Protein AF-A0A6I9VS21-F1 (afdb_monomer_lite)

Structure (mmCIF, N/CA/C/O backbone):
data_AF-A0A6I9VS21-F1
#
_entry.id   AF-A0A6I9VS21-F1
#
loop_
_atom_site.group_PDB
_atom_site.id
_atom_site.type_symbol
_atom_site.label_atom_id
_atom_site.label_alt_id
_atom_site.label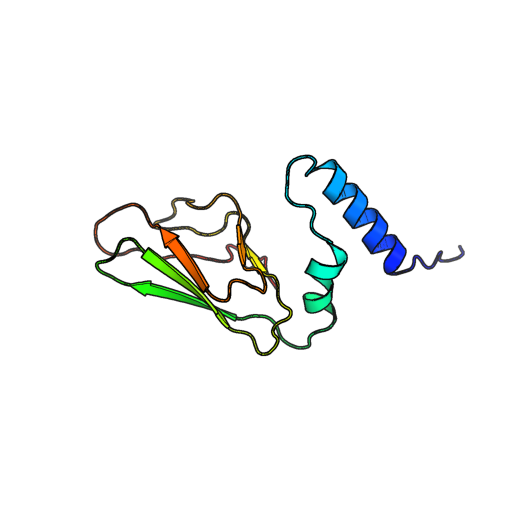_comp_id
_atom_site.label_asym_id
_atom_site.label_entity_id
_atom_site.label_seq_id
_atom_site.pdbx_PDB_ins_code
_atom_site.Cartn_x
_atom_site.Cartn_y
_atom_site.Cartn_z
_atom_site.occupancy
_atom_site.B_iso_or_equiv
_atom_site.auth_seq_id
_atom_site.auth_comp_id
_atom_site.auth_asym_id
_atom_site.auth_atom_id
_atom_site.pdbx_PDB_model_num
ATOM 1 N N . MET A 1 1 ? 7.516 9.836 -38.888 1.00 41.84 1 MET A N 1
ATOM 2 C CA . MET A 1 1 ? 7.859 9.982 -37.455 1.00 41.84 1 MET A CA 1
ATOM 3 C C . MET A 1 1 ? 8.184 8.608 -36.895 1.00 41.84 1 MET A C 1
ATOM 5 O O . MET A 1 1 ? 7.315 7.745 -36.927 1.00 41.84 1 MET A O 1
ATOM 9 N N . LYS A 1 2 ? 9.426 8.373 -36.454 1.00 45.19 2 LYS A N 1
ATOM 10 C CA . LYS A 1 2 ? 9.773 7.176 -35.672 1.00 45.19 2 LYS A CA 1
ATOM 11 C C . LYS A 1 2 ? 9.192 7.364 -34.267 1.00 45.19 2 LYS A C 1
ATOM 13 O O . LYS A 1 2 ? 9.407 8.414 -33.675 1.00 45.19 2 LYS A O 1
ATOM 18 N N . LYS A 1 3 ? 8.432 6.388 -33.767 1.00 52.28 3 LYS A N 1
ATOM 19 C CA . LYS A 1 3 ? 8.097 6.312 -32.341 1.00 52.28 3 LYS A CA 1
ATOM 20 C C . LYS A 1 3 ? 9.375 5.912 -31.613 1.00 52.28 3 LYS A C 1
ATOM 22 O O . LYS A 1 3 ? 9.816 4.774 -31.757 1.00 52.28 3 LYS A O 1
ATOM 27 N N . GLU A 1 4 ? 9.988 6.842 -30.894 1.00 63.25 4 GLU A N 1
ATOM 28 C CA . GLU A 1 4 ? 10.962 6.472 -29.872 1.00 63.25 4 GLU A CA 1
ATOM 29 C C . GLU A 1 4 ? 10.204 5.665 -28.820 1.00 63.25 4 GLU A C 1
ATOM 31 O O . GLU A 1 4 ? 9.162 6.087 -28.318 1.00 63.25 4 GLU A O 1
ATOM 36 N N . THR A 1 5 ? 10.634 4.423 -28.619 1.00 60.97 5 THR A N 1
ATOM 37 C CA . THR A 1 5 ? 10.015 3.540 -27.635 1.00 60.97 5 THR A CA 1
ATOM 38 C C . THR A 1 5 ? 10.838 3.703 -26.373 1.00 60.97 5 THR A C 1
ATOM 40 O O . THR A 1 5 ? 11.852 3.031 -26.216 1.00 60.97 5 THR A O 1
ATOM 43 N N . GLU A 1 6 ? 10.459 4.663 -25.533 1.00 73.56 6 GLU A N 1
ATOM 44 C CA . GLU A 1 6 ? 11.051 4.788 -24.202 1.00 73.56 6 GLU A CA 1
ATOM 45 C C . GLU A 1 6 ? 10.741 3.522 -23.403 1.00 73.56 6 GLU A C 1
ATOM 47 O O . GLU A 1 6 ? 9.624 2.988 -23.440 1.00 73.56 6 GLU A O 1
ATOM 52 N N . SER A 1 7 ? 11.760 2.999 -22.728 1.00 85.56 7 SER A N 1
ATOM 53 C CA . SER A 1 7 ? 11.613 1.810 -21.905 1.00 85.56 7 SER A CA 1
ATOM 54 C C . SER A 1 7 ? 10.933 2.162 -20.581 1.00 85.56 7 SER A C 1
ATOM 56 O O . SER A 1 7 ? 10.947 3.301 -20.113 1.00 85.56 7 SER A O 1
ATOM 58 N N . LEU A 1 8 ? 10.354 1.157 -19.922 1.00 85.12 8 LEU A N 1
ATOM 59 C CA . LEU A 1 8 ? 9.791 1.328 -18.582 1.00 85.12 8 LEU A CA 1
ATOM 60 C C . LEU A 1 8 ? 10.858 1.790 -17.566 1.00 85.12 8 LEU A C 1
ATOM 62 O O . LEU A 1 8 ? 10.534 2.468 -16.593 1.00 85.12 8 LEU A O 1
ATOM 66 N N . ASP A 1 9 ? 12.124 1.438 -17.789 1.00 86.94 9 ASP A N 1
ATOM 67 C CA . ASP A 1 9 ? 13.233 1.853 -16.929 1.00 86.94 9 ASP A CA 1
ATOM 68 C C . ASP A 1 9 ? 13.582 3.336 -17.101 1.00 86.94 9 ASP A C 1
ATOM 70 O O . ASP A 1 9 ? 13.887 4.000 -16.106 1.00 86.94 9 ASP A O 1
ATOM 74 N N . ASP A 1 10 ? 13.443 3.885 -18.311 1.00 90.25 10 ASP A N 1
ATOM 75 C CA . ASP A 1 10 ? 13.605 5.323 -18.557 1.00 90.25 10 ASP A CA 1
ATOM 76 C C . ASP A 1 10 ? 12.543 6.119 -17.784 1.00 90.25 10 ASP A C 1
ATOM 78 O O . ASP A 1 10 ? 12.865 7.076 -17.074 1.00 90.25 10 ASP A O 1
ATOM 82 N N . PHE A 1 11 ? 11.287 5.650 -17.806 1.00 90.44 11 PHE A N 1
ATOM 83 C CA . PHE A 1 11 ? 10.199 6.242 -17.023 1.00 90.44 11 PHE A CA 1
ATOM 84 C C . PHE A 1 11 ? 10.513 6.268 -15.520 1.00 90.44 11 PHE A C 1
ATOM 86 O O . PHE A 1 11 ? 10.402 7.316 -14.877 1.00 90.44 11 PHE A O 1
ATOM 93 N N . TRP A 1 12 ? 10.933 5.137 -14.939 1.00 91.69 12 TRP A N 1
ATOM 94 C CA . TRP A 1 12 ? 11.251 5.081 -13.507 1.00 91.69 12 TRP A CA 1
ATOM 95 C C . TRP A 1 12 ? 12.444 5.952 -13.132 1.00 91.69 12 TRP A C 1
ATOM 97 O O . TRP A 1 12 ? 12.435 6.553 -12.059 1.00 91.69 12 TRP A O 1
ATOM 107 N N . THR A 1 13 ? 13.436 6.053 -14.014 1.00 92.81 13 THR A N 1
ATOM 108 C CA . THR A 1 13 ? 14.616 6.899 -13.811 1.00 92.81 13 THR A CA 1
ATOM 109 C C . THR A 1 13 ? 14.222 8.373 -13.729 1.00 92.81 13 THR A C 1
ATOM 111 O O . THR A 1 13 ? 14.632 9.074 -12.801 1.00 92.81 13 THR A O 1
ATOM 114 N N . ILE A 1 14 ? 13.355 8.832 -14.638 1.00 93.19 14 ILE A N 1
ATOM 115 C CA . ILE A 1 14 ? 12.823 10.202 -14.630 1.00 93.19 14 ILE A CA 1
ATOM 116 C C . ILE A 1 14 ? 12.007 10.459 -13.357 1.00 93.19 14 ILE A C 1
ATOM 118 O O . ILE A 1 14 ? 12.233 11.451 -12.661 1.00 93.19 14 ILE A O 1
ATOM 122 N N . MET A 1 15 ? 11.087 9.553 -13.011 1.00 91.69 15 MET A N 1
ATOM 123 C CA . MET A 1 15 ? 10.240 9.704 -11.823 1.00 91.69 15 MET A CA 1
ATOM 124 C C . MET A 1 15 ? 11.051 9.729 -10.523 1.00 91.69 15 MET A C 1
ATOM 126 O O . MET A 1 15 ? 10.745 10.521 -9.629 1.00 91.69 15 MET A O 1
ATOM 130 N N . GLN A 1 16 ? 12.099 8.906 -10.423 1.00 92.44 16 GLN A N 1
ATOM 131 C CA . GLN A 1 16 ? 13.005 8.909 -9.276 1.00 92.44 16 GLN A CA 1
ATOM 132 C C . GLN A 1 16 ? 13.777 10.229 -9.179 1.00 92.44 16 GLN A C 1
ATOM 134 O O . GLN A 1 16 ? 13.835 10.808 -8.101 1.00 92.44 16 GLN A O 1
ATOM 139 N N . SER A 1 17 ? 14.307 10.747 -10.293 1.00 91.12 17 SER A N 1
ATOM 140 C CA . SER A 1 17 ? 15.037 12.023 -10.307 1.00 91.12 17 SER A CA 1
ATOM 141 C C . SER A 1 17 ? 14.174 13.191 -9.816 1.00 91.12 17 SER A C 1
ATOM 143 O O . SER A 1 17 ? 14.614 13.991 -8.985 1.00 91.12 17 SER A O 1
ATOM 145 N N . ILE A 1 18 ? 12.919 13.260 -10.275 1.00 90.62 18 ILE A N 1
ATOM 146 C CA . ILE A 1 18 ? 11.961 14.276 -9.823 1.00 90.62 18 ILE A CA 1
ATOM 147 C C . ILE A 1 18 ? 11.680 14.115 -8.327 1.00 90.62 18 ILE A C 1
ATOM 149 O O . ILE A 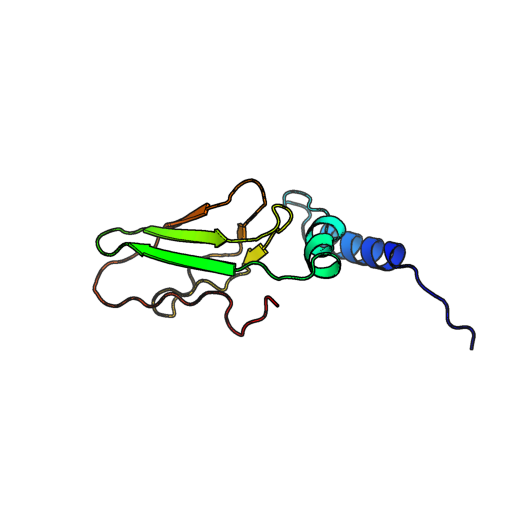1 18 ? 11.706 15.109 -7.599 1.00 90.62 18 ILE A O 1
ATOM 153 N N . TYR A 1 19 ? 11.429 12.890 -7.858 1.00 86.94 19 TYR A N 1
ATOM 154 C CA . TYR A 1 19 ? 11.204 12.619 -6.440 1.00 86.94 19 TYR A CA 1
ATOM 155 C C . TYR A 1 19 ? 12.399 13.067 -5.585 1.00 86.94 19 TYR A C 1
ATOM 157 O O . TYR A 1 19 ? 12.227 13.880 -4.677 1.00 86.94 19 TYR A O 1
ATOM 165 N N . ASP A 1 20 ? 13.609 12.630 -5.938 1.00 86.38 20 ASP A N 1
ATOM 166 C CA . ASP A 1 20 ? 14.842 12.932 -5.206 1.00 86.38 20 ASP A CA 1
ATOM 167 C C . ASP A 1 20 ? 15.094 14.445 -5.101 1.00 86.38 20 ASP A C 1
ATOM 169 O O . ASP A 1 20 ? 15.519 14.932 -4.052 1.00 86.38 20 ASP A O 1
ATOM 173 N N . SER A 1 21 ? 14.772 15.211 -6.152 1.00 86.56 21 SER A N 1
ATOM 174 C CA . SER A 1 21 ? 14.889 16.678 -6.143 1.00 86.56 21 SER A CA 1
ATOM 175 C C . SER A 1 21 ? 13.948 17.373 -5.150 1.00 86.56 21 SER A C 1
ATOM 177 O O . SER A 1 21 ? 14.250 18.469 -4.682 1.00 86.56 21 SER A O 1
ATOM 179 N N . GLN A 1 22 ? 12.813 16.750 -4.816 1.00 82.62 22 GLN A N 1
ATOM 180 C CA . GLN A 1 22 ? 11.786 17.324 -3.941 1.00 82.62 22 GLN A CA 1
ATOM 181 C C . GLN A 1 22 ? 11.909 16.859 -2.487 1.00 82.62 22 GLN A C 1
ATOM 183 O O . GLN A 1 22 ? 11.291 17.454 -1.603 1.00 82.62 22 GLN A O 1
ATOM 188 N N . THR A 1 23 ? 12.666 15.792 -2.225 1.00 72.12 23 THR A N 1
ATOM 189 C CA . THR A 1 23 ? 12.697 15.119 -0.919 1.00 72.12 23 THR A CA 1
ATOM 190 C C . THR A 1 23 ? 14.092 15.046 -0.306 1.00 72.12 23 THR A C 1
ATOM 192 O O . THR A 1 23 ? 14.388 14.077 0.389 1.00 72.12 23 THR A O 1
ATOM 195 N N . MET A 1 24 ? 14.940 16.055 -0.545 1.00 61.88 24 MET A N 1
ATOM 196 C CA . MET A 1 24 ? 16.362 16.074 -0.155 1.00 61.88 24 MET A CA 1
ATOM 197 C C . MET A 1 24 ? 16.652 15.684 1.315 1.00 61.88 24 MET A C 1
ATOM 199 O O . MET A 1 24 ? 17.730 15.155 1.574 1.00 61.88 24 MET A O 1
ATOM 203 N N . ASP A 1 25 ? 15.689 15.840 2.235 1.00 58.69 25 ASP A N 1
ATOM 204 C CA . ASP A 1 25 ? 15.835 15.555 3.676 1.00 58.69 25 ASP A CA 1
ATOM 205 C C . ASP A 1 25 ? 15.018 14.349 4.197 1.00 58.69 25 ASP A C 1
ATOM 207 O O . ASP A 1 25 ? 14.940 14.123 5.407 1.00 58.69 25 ASP A O 1
ATOM 211 N N . LEU A 1 26 ? 14.362 13.578 3.322 1.00 64.31 26 LEU A N 1
ATOM 212 C CA . LEU A 1 26 ? 13.552 12.415 3.715 1.00 64.31 26 LEU A CA 1
ATOM 213 C C . LEU A 1 26 ? 14.276 11.094 3.443 1.00 64.31 26 LEU A C 1
ATOM 215 O O . LEU A 1 26 ? 15.179 11.004 2.613 1.00 64.31 26 LEU A O 1
ATOM 219 N N . GLU A 1 27 ? 13.844 10.042 4.142 1.00 66.81 27 GLU A N 1
ATOM 220 C CA . GLU A 1 27 ? 14.298 8.674 3.896 1.00 66.81 27 GLU A CA 1
ATOM 221 C C . GLU A 1 27 ? 14.133 8.340 2.403 1.00 66.81 27 GLU A C 1
ATOM 223 O O . GLU A 1 27 ? 13.042 8.477 1.836 1.00 66.81 27 GLU A O 1
ATOM 228 N N . LYS A 1 28 ? 15.237 7.965 1.744 1.00 72.81 28 LYS A N 1
ATOM 229 C CA . LYS A 1 28 ? 15.242 7.700 0.303 1.00 72.81 28 LYS A CA 1
ATOM 230 C C . LYS A 1 28 ? 14.398 6.466 0.015 1.00 72.81 28 LYS A C 1
ATOM 232 O O . LYS A 1 28 ? 14.749 5.361 0.424 1.00 72.81 28 LYS A O 1
ATOM 237 N N . ILE A 1 29 ? 13.303 6.658 -0.713 1.00 80.06 29 ILE A N 1
ATOM 238 C CA . ILE A 1 29 ? 12.465 5.565 -1.207 1.00 80.06 29 ILE A CA 1
ATOM 239 C C . ILE A 1 29 ? 12.738 5.334 -2.690 1.00 80.06 29 ILE A C 1
ATOM 241 O O . ILE A 1 29 ? 12.932 6.277 -3.457 1.00 80.06 29 ILE A O 1
ATOM 245 N N . SER A 1 30 ? 12.698 4.068 -3.092 1.00 87.94 30 SER A N 1
ATOM 246 C CA . SER A 1 30 ? 12.654 3.680 -4.499 1.00 87.94 30 SER A CA 1
ATOM 247 C C . SER A 1 30 ? 11.217 3.813 -5.002 1.00 87.94 30 SER A C 1
ATOM 249 O O . SER A 1 30 ? 10.325 3.078 -4.567 1.00 87.94 30 SER A O 1
ATOM 251 N N . VAL A 1 31 ? 10.977 4.761 -5.911 1.00 87.75 31 VAL A N 1
ATOM 252 C CA . VAL A 1 31 ? 9.664 4.980 -6.540 1.00 87.75 31 VAL A CA 1
ATOM 253 C C . VAL A 1 31 ? 9.249 3.741 -7.333 1.00 87.75 31 VAL A C 1
ATOM 255 O O . VAL A 1 31 ? 8.092 3.325 -7.271 1.00 87.75 31 VAL A O 1
ATOM 258 N N . LYS A 1 32 ? 10.202 3.102 -8.020 1.00 89.69 32 LYS A N 1
ATOM 259 C CA . LYS A 1 32 ? 9.967 1.854 -8.751 1.00 89.69 32 LYS A CA 1
ATOM 260 C C . LYS A 1 32 ? 9.497 0.744 -7.814 1.00 89.69 32 LYS A C 1
ATOM 262 O O . LYS A 1 32 ? 8.486 0.107 -8.088 1.00 89.69 32 LYS A O 1
ATOM 267 N N . ASP A 1 33 ? 10.161 0.548 -6.676 1.00 87.50 33 ASP A N 1
ATOM 268 C CA . ASP A 1 33 ? 9.768 -0.505 -5.730 1.00 87.50 33 ASP A CA 1
ATOM 269 C C . ASP A 1 33 ? 8.450 -0.199 -5.020 1.00 87.50 33 ASP A C 1
ATOM 271 O O . ASP A 1 33 ? 7.684 -1.117 -4.729 1.00 87.50 33 ASP A O 1
ATOM 275 N N . LEU A 1 34 ? 8.148 1.083 -4.786 1.00 85.31 34 LEU A N 1
ATOM 276 C CA . LEU A 1 34 ? 6.842 1.509 -4.290 1.00 85.31 34 LEU A CA 1
ATOM 277 C C . LEU A 1 34 ? 5.723 1.135 -5.272 1.00 85.31 34 LEU A C 1
ATOM 279 O O . LEU A 1 34 ? 4.668 0.680 -4.833 1.00 85.31 34 LEU A O 1
ATOM 283 N N . MET A 1 35 ? 5.948 1.324 -6.575 1.00 86.94 35 MET A N 1
ATOM 284 C CA . MET A 1 35 ? 4.930 1.166 -7.618 1.00 86.94 35 MET A CA 1
ATOM 285 C C . MET A 1 35 ? 4.848 -0.246 -8.213 1.00 86.94 35 MET A C 1
ATOM 287 O O . MET A 1 35 ? 3.779 -0.639 -8.675 1.00 86.94 35 MET A O 1
ATOM 291 N N . ASN A 1 36 ? 5.924 -1.037 -8.168 1.00 88.44 36 ASN A N 1
ATOM 292 C CA . ASN A 1 36 ? 5.973 -2.400 -8.712 1.00 88.44 36 ASN A CA 1
ATOM 293 C C . ASN A 1 36 ? 4.800 -3.290 -8.250 1.00 88.44 36 ASN A C 1
ATOM 295 O O . ASN A 1 36 ? 4.164 -3.902 -9.110 1.00 88.44 36 ASN A O 1
ATOM 299 N N . PRO A 1 37 ? 4.440 -3.344 -6.949 1.00 86.38 37 PRO A N 1
ATOM 300 C CA . PRO A 1 37 ? 3.291 -4.122 -6.490 1.00 86.38 37 PRO A CA 1
ATOM 301 C C . PRO A 1 37 ? 1.976 -3.683 -7.143 1.00 86.38 37 PRO A C 1
ATOM 303 O O . PRO A 1 37 ? 1.191 -4.536 -7.536 1.00 86.38 37 PRO A O 1
ATOM 306 N N . TRP A 1 38 ? 1.768 -2.376 -7.336 1.00 85.00 38 TRP A N 1
ATOM 307 C CA . TRP A 1 38 ? 0.560 -1.820 -7.966 1.00 85.00 38 TRP A CA 1
ATOM 308 C C . TRP A 1 38 ? 0.406 -2.213 -9.435 1.00 85.00 38 TRP A C 1
ATOM 310 O O . TRP A 1 38 ? -0.704 -2.204 -9.955 1.00 85.00 38 TRP A O 1
ATOM 320 N N . ILE A 1 39 ? 1.506 -2.568 -10.099 1.00 86.75 39 ILE A N 1
ATOM 321 C CA . ILE A 1 39 ? 1.519 -2.940 -11.517 1.00 86.75 39 ILE A CA 1
ATOM 322 C C . ILE A 1 39 ? 1.479 -4.462 -11.689 1.00 86.75 39 ILE A C 1
ATOM 324 O O . ILE A 1 39 ? 0.843 -4.967 -12.611 1.00 86.75 39 ILE A O 1
ATOM 328 N N . GLN A 1 40 ? 2.191 -5.197 -10.835 1.00 86.88 40 GLN A N 1
ATOM 329 C CA . GLN A 1 40 ? 2.423 -6.633 -11.009 1.00 86.88 40 GLN A CA 1
ATOM 330 C C . GLN A 1 40 ? 1.370 -7.507 -10.323 1.00 86.88 40 GLN A C 1
ATOM 332 O O . GLN A 1 40 ? 1.086 -8.615 -10.783 1.00 86.88 40 GLN A O 1
ATOM 337 N N . GLU A 1 41 ? 0.808 -7.050 -9.207 1.00 84.00 41 GLU A N 1
ATOM 338 C CA . GLU A 1 41 ? -0.146 -7.834 -8.431 1.00 84.00 41 GLU A CA 1
ATOM 339 C C . GLU A 1 41 ? -1.565 -7.682 -9.003 1.00 84.00 41 GLU A C 1
ATOM 341 O O . GLU A 1 41 ? -2.000 -6.603 -9.393 1.00 84.00 41 GLU A O 1
ATOM 346 N N . LYS A 1 42 ? -2.332 -8.777 -9.026 1.00 84.19 42 LYS A N 1
ATOM 347 C CA . LYS A 1 42 ? -3.687 -8.799 -9.620 1.00 84.19 42 LYS A CA 1
ATOM 348 C C . LYS A 1 42 ? -4.783 -8.206 -8.727 1.00 84.19 42 LYS A C 1
ATOM 350 O O . LYS A 1 42 ? -5.921 -8.065 -9.164 1.00 84.19 42 LYS A O 1
ATOM 355 N N . GLN A 1 43 ? -4.481 -7.970 -7.456 1.00 84.38 43 GLN A N 1
ATOM 356 C CA . GLN A 1 43 ? -5.429 -7.519 -6.435 1.00 84.38 43 GLN A CA 1
ATOM 357 C C . GLN A 1 43 ? -4.904 -6.239 -5.800 1.00 84.38 43 GLN A C 1
ATOM 359 O O . GLN A 1 43 ? -3.711 -6.002 -5.850 1.00 84.38 43 GLN A O 1
ATOM 364 N N . TYR A 1 44 ? -5.757 -5.453 -5.154 1.00 82.38 44 TYR A N 1
ATOM 365 C CA . TYR A 1 44 ? -5.344 -4.269 -4.399 1.00 82.38 44 TYR A CA 1
ATOM 366 C C . TYR A 1 44 ? -5.408 -4.532 -2.884 1.00 82.38 44 TYR A C 1
ATOM 368 O O . TYR A 1 44 ? -6.159 -5.404 -2.427 1.00 82.38 44 TYR A O 1
ATOM 376 N N . PRO A 1 45 ? -4.626 -3.802 -2.072 1.00 82.12 45 PRO A N 1
ATOM 377 C CA . PRO A 1 45 ? -4.673 -3.932 -0.624 1.00 82.12 45 PRO A CA 1
ATOM 378 C C . PRO A 1 45 ? -5.992 -3.401 -0.047 1.00 82.12 45 PRO A C 1
ATOM 380 O O . PRO A 1 45 ? -6.517 -2.382 -0.490 1.00 82.12 45 PRO A O 1
ATOM 383 N N . ILE A 1 46 ? -6.494 -4.049 1.006 1.00 82.88 46 ILE A N 1
ATOM 384 C CA . ILE A 1 46 ? -7.660 -3.589 1.765 1.00 82.88 46 ILE A CA 1
ATOM 385 C C . ILE A 1 46 ? -7.176 -2.977 3.079 1.00 82.88 46 ILE A C 1
ATOM 387 O O . ILE A 1 46 ? -6.462 -3.602 3.863 1.00 82.88 46 ILE A O 1
ATOM 391 N N . LEU A 1 47 ? -7.589 -1.743 3.349 1.00 79.44 47 LEU A N 1
ATOM 392 C CA . LEU A 1 47 ? -7.344 -1.094 4.633 1.00 79.44 47 LEU A CA 1
ATOM 393 C C . LEU A 1 47 ? -8.545 -1.299 5.551 1.00 79.44 47 LEU A C 1
ATOM 395 O O . LEU A 1 47 ? -9.619 -0.746 5.324 1.00 79.44 47 LEU A O 1
ATOM 399 N N . ASN A 1 48 ? -8.341 -2.063 6.621 1.00 81.75 48 ASN A N 1
ATOM 400 C CA . ASN A 1 48 ? -9.319 -2.206 7.686 1.00 81.75 48 ASN A CA 1
ATOM 401 C C . ASN A 1 48 ? -9.048 -1.156 8.761 1.00 81.75 48 ASN A C 1
ATOM 403 O O . ASN A 1 48 ? -7.972 -1.120 9.359 1.00 81.75 48 ASN A O 1
ATOM 407 N N . VAL A 1 49 ? -10.050 -0.331 9.043 1.00 76.50 49 VAL A N 1
ATOM 408 C CA . VAL A 1 49 ? -9.987 0.678 10.100 1.00 76.50 49 VAL A CA 1
ATOM 409 C C . VAL A 1 49 ? -10.854 0.209 11.252 1.00 76.50 49 VAL A C 1
ATOM 411 O O . VAL A 1 49 ? -12.044 -0.041 11.083 1.00 76.50 49 VAL A O 1
ATOM 414 N N . THR A 1 50 ? -10.252 0.074 12.427 1.00 78.06 50 THR A N 1
ATOM 415 C CA . THR A 1 50 ? -10.962 -0.255 13.659 1.00 78.06 50 THR A CA 1
ATOM 416 C C . THR A 1 50 ? -10.773 0.886 14.641 1.00 78.06 50 THR A C 1
ATOM 418 O O . THR A 1 50 ? -9.660 1.164 15.094 1.00 78.06 50 THR A O 1
ATOM 421 N N . GLN A 1 51 ? -11.875 1.548 14.974 1.00 73.06 51 GLN A N 1
ATOM 422 C CA . GLN A 1 51 ? -11.916 2.529 16.045 1.00 73.06 51 GLN A CA 1
ATOM 423 C C . GLN A 1 51 ? -12.370 1.839 17.329 1.00 73.06 51 GLN A C 1
ATOM 425 O O . GLN A 1 51 ? -13.422 1.202 17.357 1.00 73.06 51 GLN A O 1
ATOM 430 N N . THR A 1 52 ? -11.583 1.974 18.394 1.00 73.12 52 THR A N 1
ATOM 431 C CA . THR A 1 52 ? -11.945 1.434 19.707 1.00 73.12 52 THR A CA 1
ATOM 432 C C . THR A 1 52 ? -12.541 2.548 20.559 1.00 73.12 52 THR A C 1
ATOM 434 O O . THR A 1 52 ? -11.816 3.412 21.063 1.00 73.12 52 THR A O 1
ATOM 437 N N . TYR A 1 53 ? -13.866 2.532 20.723 1.00 68.12 53 TYR A N 1
ATOM 438 C CA . TYR A 1 53 ? -14.582 3.490 21.568 1.00 68.12 53 TYR A CA 1
ATOM 439 C C . TYR A 1 53 ? -14.111 3.408 23.029 1.00 68.12 53 TYR A C 1
ATOM 441 O O . TYR A 1 53 ? -13.774 2.338 23.527 1.00 68.12 53 TYR A O 1
ATOM 449 N N . GLY A 1 54 ? -14.037 4.559 23.703 1.00 69.81 54 GLY A N 1
ATOM 450 C CA . GLY A 1 54 ? -13.477 4.675 25.057 1.00 69.81 54 GLY A CA 1
ATOM 451 C C . GLY A 1 54 ? -11.951 4.832 25.106 1.00 69.81 54 GLY A C 1
ATOM 452 O O . GLY A 1 54 ? -11.409 5.174 26.152 1.00 69.81 54 GLY A O 1
ATOM 453 N N . THR A 1 55 ? -11.249 4.671 23.978 1.00 70.00 55 THR A N 1
ATOM 454 C CA . THR A 1 55 ? -9.810 4.955 23.867 1.00 70.00 55 THR A CA 1
ATOM 455 C C . THR A 1 55 ? -9.549 6.118 22.908 1.00 70.00 55 THR A C 1
ATOM 457 O O . THR A 1 55 ? -10.347 6.398 22.018 1.00 70.00 55 THR A O 1
ATOM 460 N N . LYS A 1 56 ? -8.403 6.794 23.056 1.00 70.69 56 LYS A N 1
ATOM 461 C CA . LYS A 1 56 ? -7.951 7.853 22.128 1.00 70.69 56 LYS A CA 1
ATOM 462 C C . LYS A 1 56 ? -7.235 7.292 20.889 1.00 70.69 56 LYS A C 1
ATOM 464 O O . LYS A 1 56 ? -6.478 8.013 20.245 1.00 70.69 56 LYS A O 1
ATOM 469 N N . TRP A 1 57 ? -7.400 6.005 20.586 1.00 71.50 57 TRP A N 1
ATOM 470 C CA . TRP A 1 57 ? -6.605 5.312 19.576 1.00 71.50 57 TRP A CA 1
ATOM 471 C C . TRP A 1 57 ? -7.484 4.728 18.477 1.00 71.50 57 TRP A C 1
ATOM 473 O O . TRP A 1 57 ? -8.468 4.039 18.740 1.00 71.50 57 TRP A O 1
ATOM 483 N N . THR A 1 58 ? -7.073 4.963 17.235 1.00 73.00 58 THR A N 1
ATOM 484 C CA . THR A 1 58 ? -7.602 4.259 16.068 1.00 73.00 58 THR A CA 1
ATOM 485 C C . THR A 1 58 ? -6.541 3.313 15.545 1.00 73.00 58 THR A C 1
ATOM 487 O O . THR A 1 58 ? -5.393 3.705 15.319 1.00 73.00 58 THR A O 1
ATOM 490 N N . LYS A 1 59 ? -6.937 2.061 15.330 1.00 75.56 59 LYS A N 1
ATOM 491 C CA . LYS A 1 59 ? -6.086 1.039 14.740 1.00 75.56 59 LYS A CA 1
ATOM 492 C C . LYS A 1 59 ? -6.372 0.942 13.249 1.00 75.56 59 LYS A C 1
ATOM 494 O O . LYS A 1 59 ? -7.483 0.617 12.839 1.00 75.56 59 LYS A O 1
ATOM 499 N N . ILE A 1 60 ? -5.351 1.193 12.441 1.00 73.75 60 ILE A N 1
ATOM 500 C CA . ILE A 1 60 ? -5.389 0.983 10.995 1.00 73.75 60 ILE A CA 1
ATOM 501 C C . ILE A 1 60 ? -4.599 -0.290 10.714 1.00 73.75 60 ILE A C 1
ATOM 503 O O . ILE A 1 60 ? -3.431 -0.402 11.087 1.00 73.75 60 ILE A O 1
ATOM 507 N N . VAL A 1 61 ? -5.248 -1.268 10.094 1.00 74.00 61 VAL A N 1
ATOM 508 C CA . VAL A 1 61 ? -4.656 -2.560 9.748 1.00 74.00 61 VAL A CA 1
ATOM 509 C C . VAL A 1 61 ? -4.690 -2.727 8.244 1.00 74.00 61 VAL A C 1
ATOM 511 O O . VAL A 1 61 ? -5.748 -2.661 7.620 1.00 74.00 61 VAL A O 1
ATOM 514 N N . LEU A 1 62 ? -3.527 -2.994 7.669 1.00 72.88 62 LEU A N 1
ATOM 515 C CA . LEU A 1 62 ? -3.410 -3.354 6.270 1.00 72.88 62 LEU A CA 1
ATOM 516 C C . LEU A 1 62 ? -3.683 -4.856 6.124 1.00 72.88 62 LEU A C 1
ATOM 518 O O . LEU A 1 62 ? -2.956 -5.686 6.673 1.00 72.88 62 LEU A O 1
ATOM 522 N N . LYS A 1 63 ? -4.750 -5.206 5.402 1.00 74.69 63 LYS A N 1
ATOM 523 C CA . LYS A 1 63 ? -5.083 -6.581 5.026 1.00 74.69 63 LYS A CA 1
ATOM 524 C C . LYS A 1 63 ? -4.838 -6.772 3.538 1.00 74.69 63 LYS A C 1
ATOM 526 O O . LYS A 1 63 ? -5.453 -6.123 2.699 1.00 74.69 63 LYS A O 1
ATOM 531 N N . THR A 1 64 ? -3.948 -7.691 3.206 1.00 70.12 64 THR A N 1
ATOM 532 C CA . THR A 1 64 ? -3.570 -7.976 1.821 1.00 70.12 64 THR A CA 1
ATOM 533 C C . THR A 1 64 ? -3.392 -9.478 1.646 1.00 70.12 64 THR A C 1
ATOM 535 O O . THR A 1 64 ? -3.068 -10.185 2.604 1.00 70.12 64 THR A O 1
ATOM 538 N N . ALA A 1 65 ? -3.560 -9.961 0.417 1.00 65.56 65 ALA A N 1
ATOM 539 C CA . ALA A 1 65 ? -3.151 -11.316 0.053 1.00 65.56 65 ALA A CA 1
ATOM 540 C C . ALA A 1 65 ? -1.620 -11.429 -0.123 1.00 65.56 65 ALA A C 1
ATOM 542 O O . ALA A 1 65 ? -1.038 -12.467 0.182 1.00 65.56 65 ALA A O 1
ATOM 543 N N . SER A 1 66 ? -0.958 -10.347 -0.559 1.00 68.00 66 SER A N 1
ATOM 544 C CA . SER A 1 66 ? 0.490 -10.290 -0.822 1.00 68.00 66 SER A CA 1
ATOM 545 C C . SER A 1 66 ? 1.225 -9.392 0.175 1.00 68.00 66 SER A C 1
ATOM 547 O O . SER A 1 66 ? 0.770 -8.300 0.502 1.00 68.00 66 SER A O 1
ATOM 549 N N . LYS A 1 67 ? 2.408 -9.798 0.643 1.00 67.81 67 LYS A N 1
ATOM 550 C CA . LYS A 1 67 ? 3.226 -9.004 1.583 1.00 67.81 67 LYS A CA 1
ATOM 551 C C . LYS A 1 67 ? 3.982 -7.852 0.905 1.00 67.81 67 LYS A C 1
ATOM 553 O O . LYS A 1 67 ? 4.860 -7.278 1.538 1.00 67.81 67 LYS A O 1
ATOM 558 N N . ASN A 1 68 ? 3.727 -7.555 -0.365 1.00 73.06 68 ASN A N 1
ATOM 559 C CA . ASN A 1 68 ? 4.568 -6.638 -1.139 1.00 73.06 68 ASN A CA 1
ATOM 560 C C . ASN A 1 68 ? 4.055 -5.193 -1.163 1.00 73.06 68 ASN A C 1
ATOM 562 O O . ASN A 1 68 ? 4.761 -4.314 -1.633 1.00 73.06 68 ASN A O 1
ATOM 566 N N . TRP A 1 69 ? 2.869 -4.923 -0.617 1.00 75.19 69 TRP A N 1
ATOM 567 C CA . TRP A 1 69 ? 2.266 -3.593 -0.661 1.00 75.19 69 TRP A CA 1
ATOM 568 C C . TRP A 1 69 ? 2.913 -2.605 0.305 1.00 75.19 69 TRP A C 1
ATOM 570 O O . TRP A 1 69 ? 2.972 -2.848 1.512 1.00 75.19 69 TRP A O 1
ATOM 580 N N . THR A 1 70 ? 3.274 -1.443 -0.231 1.00 78.00 70 THR A N 1
ATOM 581 C CA . THR A 1 70 ? 3.406 -0.204 0.535 1.00 78.00 70 THR A CA 1
ATOM 582 C C . THR A 1 70 ? 2.277 0.719 0.099 1.00 78.00 70 THR A C 1
ATOM 584 O O . THR A 1 70 ? 2.145 1.022 -1.087 1.00 78.00 70 THR A O 1
ATOM 587 N N . VAL A 1 71 ? 1.436 1.135 1.050 1.00 76.94 71 VAL A N 1
ATOM 588 C CA . VAL A 1 71 ? 0.255 1.956 0.757 1.00 76.94 71 VAL A CA 1
ATOM 589 C C . VAL A 1 71 ? 0.512 3.399 1.181 1.00 76.94 71 VAL A C 1
ATOM 591 O O . VAL A 1 71 ? 0.596 3.667 2.387 1.00 76.94 71 VAL A O 1
ATOM 594 N N . PRO A 1 72 ? 0.640 4.339 0.226 1.00 71.94 72 PRO A N 1
ATOM 595 C CA . PRO A 1 72 ? 0.767 5.747 0.558 1.00 71.94 72 PRO A CA 1
ATOM 596 C C . PRO A 1 72 ? -0.577 6.274 1.075 1.00 71.94 72 PRO A C 1
ATOM 598 O O . PRO A 1 72 ? -1.608 6.143 0.418 1.00 71.94 72 PRO A O 1
ATOM 601 N N . LEU A 1 73 ? -0.570 6.898 2.255 1.00 68.56 73 LEU A N 1
ATOM 602 C CA . LEU A 1 73 ? -1.738 7.549 2.856 1.00 68.56 73 LEU A CA 1
ATOM 603 C C . LEU A 1 73 ? -1.465 9.052 3.013 1.00 68.56 73 LEU A C 1
ATOM 605 O O . LEU A 1 73 ? -1.207 9.552 4.116 1.00 68.56 73 LEU A O 1
ATOM 609 N N . PRO A 1 74 ? -1.493 9.820 1.910 1.00 56.12 74 PRO A N 1
ATOM 610 C CA . PRO A 1 74 ? -1.214 11.245 1.972 1.00 56.12 74 PRO A CA 1
ATOM 611 C C . PRO A 1 74 ? -2.400 11.983 2.601 1.00 56.12 74 PRO A C 1
ATOM 613 O O . PRO A 1 74 ? -3.472 11.984 2.026 1.00 56.12 74 PRO A O 1
ATOM 616 N N . ASN A 1 75 ? -2.225 12.661 3.744 1.00 54.31 75 ASN A N 1
ATOM 617 C CA . ASN A 1 75 ? -3.090 13.763 4.227 1.00 54.31 75 ASN A CA 1
ATOM 618 C C . ASN A 1 75 ? -4.616 13.541 4.263 1.00 54.31 75 ASN A C 1
ATOM 620 O O . ASN A 1 75 ? -5.380 14.509 4.251 1.00 54.31 75 ASN A O 1
ATOM 624 N N . GLN A 1 76 ? -5.074 12.294 4.308 1.00 58.38 76 GLN A N 1
ATOM 625 C CA . GLN A 1 76 ? -6.475 11.956 4.056 1.00 58.38 76 GLN A CA 1
ATOM 626 C C . GLN A 1 76 ? -7.157 11.247 5.221 1.00 58.38 76 GLN A C 1
ATOM 628 O O . GLN A 1 76 ? -8.243 10.711 5.039 1.00 58.38 76 GLN A O 1
ATOM 633 N N . VAL A 1 77 ? -6.555 11.264 6.413 1.00 60.78 77 VAL A N 1
ATOM 634 C CA . VAL A 1 77 ? -7.253 10.843 7.630 1.00 60.78 77 VAL A CA 1
ATOM 635 C C . VAL A 1 77 ? -7.965 12.056 8.217 1.00 60.78 77 VAL A C 1
ATOM 637 O O . VAL A 1 77 ? -7.335 12.967 8.768 1.00 60.78 77 VAL A O 1
ATOM 640 N N . TYR A 1 78 ? -9.285 12.064 8.060 1.00 61.06 78 TYR A N 1
ATOM 641 C CA . TYR A 1 78 ? -10.178 13.049 8.655 1.00 61.06 78 TYR A CA 1
ATOM 642 C C . TYR A 1 78 ? -10.875 12.427 9.849 1.00 61.06 78 TYR A C 1
ATOM 644 O O . TYR A 1 78 ? -11.470 11.359 9.730 1.00 61.06 78 TYR A O 1
ATOM 652 N N . ILE A 1 79 ? -10.823 13.122 10.978 1.00 61.00 79 ILE A N 1
ATOM 653 C CA . ILE A 1 79 ? -11.553 12.764 12.190 1.00 61.00 79 ILE A CA 1
ATOM 654 C C . ILE A 1 79 ? -12.418 13.977 12.510 1.00 61.00 79 ILE A C 1
ATOM 656 O O . ILE A 1 79 ? -11.893 15.082 12.659 1.00 61.00 79 ILE A O 1
ATOM 660 N N . ASN A 1 80 ? -13.740 13.805 12.526 1.00 62.62 80 ASN A N 1
ATOM 661 C CA . ASN A 1 80 ? -14.694 14.915 12.679 1.00 62.62 80 ASN A CA 1
ATOM 662 C C . ASN A 1 80 ? -14.450 16.063 11.686 1.00 62.62 80 ASN A C 1
ATOM 664 O O . ASN A 1 80 ? -14.470 17.233 12.062 1.00 62.62 80 ASN A O 1
ATOM 668 N N . LEU A 1 81 ? -14.139 15.726 10.427 1.00 63.41 81 LEU A N 1
ATOM 669 C CA . LEU A 1 81 ? -13.807 16.678 9.350 1.00 63.41 81 LEU A CA 1
ATOM 670 C C . LEU A 1 81 ? -12.562 17.546 9.605 1.00 63.41 81 LEU A C 1
ATOM 672 O O . LEU A 1 81 ? -12.202 18.363 8.757 1.00 63.41 81 LEU A O 1
ATOM 676 N N . LYS A 1 82 ? -11.843 17.332 10.710 1.00 61.41 82 LYS A N 1
ATOM 677 C CA . LYS A 1 82 ? -10.542 17.946 10.970 1.00 61.41 82 LYS A CA 1
ATOM 678 C C .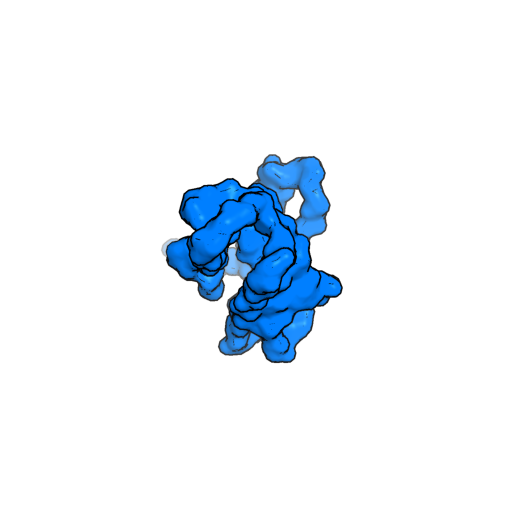 LYS A 1 82 ? -9.448 17.035 10.414 1.00 61.41 82 LYS A C 1
ATOM 680 O O . LYS A 1 82 ? -9.437 15.829 10.663 1.00 61.41 82 LYS A O 1
ATOM 685 N N . ARG A 1 83 ? -8.535 17.607 9.624 1.00 60.19 83 ARG A N 1
ATOM 686 C CA . ARG A 1 83 ? -7.372 16.898 9.066 1.00 60.19 83 ARG A CA 1
ATOM 687 C C . ARG A 1 83 ? -6.340 16.703 10.173 1.00 60.19 83 ARG A C 1
ATOM 689 O O . ARG A 1 83 ? -5.903 17.696 10.743 1.00 60.19 83 ARG A O 1
ATOM 696 N N . ILE A 1 84 ? -5.954 15.459 10.469 1.00 59.31 84 ILE A N 1
ATOM 697 C CA . ILE A 1 84 ? -5.110 15.181 11.653 1.00 59.31 84 ILE A CA 1
ATOM 698 C C . ILE A 1 84 ? -3.708 14.660 11.303 1.00 59.31 84 ILE A C 1
ATOM 700 O O . ILE A 1 84 ? -2.768 14.945 12.037 1.00 59.31 84 ILE A O 1
ATOM 704 N N . LEU A 1 85 ? -3.512 13.957 10.183 1.00 61.59 85 LEU A N 1
ATOM 705 C CA . LEU A 1 85 ? -2.202 13.378 9.847 1.00 61.59 85 LEU A CA 1
ATOM 706 C C . LEU A 1 85 ? -1.564 14.052 8.633 1.00 61.59 85 LEU A C 1
ATOM 708 O O . LEU A 1 85 ? -2.098 13.990 7.526 1.00 61.59 85 LEU A O 1
ATOM 712 N N . HIS A 1 86 ? -0.403 14.673 8.855 1.00 54.25 86 HIS A N 1
ATOM 713 C CA . HIS A 1 86 ? 0.492 15.143 7.802 1.00 54.25 86 HIS A CA 1
ATOM 714 C C . HIS A 1 86 ? 1.259 13.932 7.238 1.00 54.25 86 HIS A C 1
ATOM 716 O O . HIS A 1 86 ? 2.297 13.591 7.771 1.00 54.25 86 HIS A O 1
ATOM 722 N N . LYS A 1 87 ? 0.704 13.269 6.213 1.00 56.81 87 LYS A N 1
ATOM 723 C CA . LYS A 1 87 ? 1.293 12.200 5.366 1.00 56.81 87 LYS A CA 1
ATOM 724 C C . LYS A 1 87 ? 2.008 11.040 6.097 1.00 56.81 87 LYS A C 1
ATOM 726 O O . LYS A 1 87 ? 3.069 11.213 6.676 1.00 56.81 87 LYS A O 1
ATOM 731 N N . PHE A 1 88 ? 1.502 9.814 5.956 1.00 62.94 88 PHE A N 1
ATOM 732 C CA . PHE A 1 88 ? 2.254 8.610 6.341 1.00 62.94 88 PHE A CA 1
ATOM 733 C C . PHE A 1 88 ? 2.091 7.504 5.295 1.00 62.94 88 PHE A C 1
ATOM 735 O O . PHE A 1 88 ? 1.121 7.491 4.541 1.00 62.94 88 PHE A O 1
ATOM 742 N N . CYS A 1 89 ? 3.041 6.574 5.243 1.00 59.53 89 CYS A N 1
ATOM 743 C CA . CYS A 1 89 ? 2.965 5.373 4.413 1.00 59.53 89 CYS A CA 1
ATOM 744 C C . CYS A 1 89 ? 2.822 4.161 5.333 1.00 59.53 89 CYS A C 1
ATOM 746 O O . CYS A 1 89 ? 3.589 4.028 6.286 1.00 59.53 89 CYS A O 1
ATOM 748 N N . LEU A 1 90 ? 1.869 3.264 5.058 1.00 62.03 90 LEU A N 1
ATOM 749 C CA . LEU A 1 90 ? 1.881 1.946 5.696 1.00 62.03 90 LEU A CA 1
ATOM 750 C C . LEU A 1 90 ? 2.817 1.045 4.893 1.00 62.03 90 LEU A C 1
ATOM 752 O O . LEU A 1 90 ? 2.473 0.593 3.800 1.00 62.03 90 LEU A O 1
ATOM 756 N N . ALA A 1 91 ? 4.016 0.837 5.431 1.00 61.75 91 ALA A N 1
ATOM 757 C CA . ALA A 1 91 ? 5.048 0.019 4.813 1.00 61.75 91 ALA A CA 1
ATOM 758 C C . ALA A 1 91 ? 4.946 -1.458 5.221 1.00 61.75 91 ALA A C 1
ATOM 760 O O . ALA A 1 91 ? 4.427 -1.811 6.280 1.00 61.75 91 ALA A O 1
ATOM 761 N N . ARG A 1 92 ? 5.554 -2.315 4.398 1.00 57.22 92 ARG A N 1
ATOM 762 C CA . ARG A 1 92 ? 5.651 -3.780 4.521 1.00 57.22 92 ARG A CA 1
ATOM 763 C C . ARG A 1 92 ? 5.967 -4.325 5.923 1.00 57.22 92 ARG A C 1
ATOM 765 O O . ARG A 1 92 ? 5.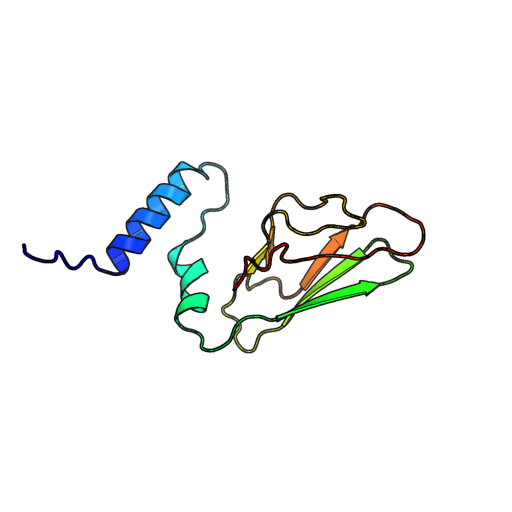438 -5.369 6.306 1.00 57.22 92 ARG A O 1
ATOM 772 N N . ALA A 1 93 ? 6.826 -3.647 6.687 1.00 54.75 93 ALA A N 1
ATOM 773 C CA . ALA A 1 93 ? 7.209 -4.064 8.040 1.00 54.75 93 ALA A CA 1
ATOM 774 C C . ALA A 1 93 ? 6.121 -3.768 9.093 1.00 54.75 93 ALA A C 1
ATOM 776 O O . ALA A 1 93 ? 6.022 -4.461 10.105 1.00 54.75 93 ALA A O 1
ATOM 777 N N . GLN A 1 94 ? 5.265 -2.775 8.840 1.00 59.56 94 GLN A N 1
ATOM 778 C CA . GLN A 1 94 ? 4.208 -2.324 9.739 1.00 59.56 94 GLN A CA 1
ATOM 779 C C . GLN A 1 94 ? 2.840 -2.764 9.204 1.00 59.56 94 GLN A C 1
ATOM 781 O O . GLN A 1 94 ? 2.127 -2.023 8.536 1.00 59.56 94 GLN A O 1
ATOM 786 N N . LYS A 1 95 ? 2.430 -3.993 9.544 1.00 65.12 95 LYS A N 1
ATOM 787 C CA . LYS A 1 95 ? 1.087 -4.523 9.209 1.00 65.12 95 LYS A CA 1
ATOM 788 C C . LYS A 1 95 ? -0.059 -3.762 9.885 1.00 65.12 95 LYS A C 1
ATOM 790 O O . LYS A 1 95 ? -1.222 -3.896 9.505 1.00 65.12 95 LYS A O 1
ATOM 795 N N . GLN A 1 96 ? 0.263 -3.016 10.934 1.00 67.38 96 GLN A N 1
ATOM 796 C CA . GLN A 1 96 ? -0.682 -2.241 11.716 1.00 67.38 96 GLN A CA 1
ATOM 797 C C . GLN A 1 96 ? -0.030 -0.938 12.162 1.00 67.38 96 GLN A C 1
ATOM 799 O O . GLN A 1 96 ? 1.146 -0.913 12.521 1.00 67.38 96 GLN A O 1
ATOM 804 N N . PHE A 1 97 ? -0.830 0.117 12.185 1.00 68.69 97 PHE A N 1
ATOM 805 C CA . PHE A 1 97 ? -0.461 1.430 12.680 1.00 68.69 97 PHE A CA 1
ATOM 806 C C . PHE A 1 97 ? -1.500 1.881 13.706 1.00 68.69 97 PHE A C 1
ATOM 808 O O . PHE A 1 97 ? -2.705 1.697 13.510 1.00 68.69 97 PHE A O 1
ATOM 815 N N . LEU A 1 98 ? -1.033 2.462 14.810 1.00 66.12 98 LEU A N 1
ATOM 816 C CA . LEU A 1 98 ? -1.893 3.095 15.804 1.00 66.12 98 LEU A CA 1
ATOM 817 C C . LEU A 1 98 ? -1.800 4.607 15.630 1.00 66.12 98 LEU A C 1
ATOM 819 O O . LEU A 1 98 ? -0.753 5.206 15.860 1.00 66.12 98 LEU A O 1
ATOM 823 N N . ALA A 1 99 ? -2.913 5.219 15.241 1.00 66.06 99 ALA A N 1
ATOM 824 C CA . ALA A 1 99 ? -3.040 6.663 15.152 1.00 66.06 99 ALA A CA 1
ATOM 825 C C . ALA A 1 99 ? -3.679 7.196 16.438 1.00 66.06 99 ALA A C 1
ATOM 827 O O . ALA A 1 99 ? -4.735 6.712 16.860 1.00 66.06 99 ALA A O 1
ATOM 828 N N . LYS A 1 100 ? -3.059 8.207 17.056 1.00 62.25 100 LYS A N 1
ATOM 829 C CA . LYS A 1 100 ? -3.661 8.920 18.187 1.00 62.25 100 LYS A CA 1
ATOM 830 C C . LYS A 1 100 ? -4.705 9.898 17.659 1.00 62.25 100 LYS A C 1
ATOM 832 O O . LYS A 1 100 ? -4.390 10.769 16.851 1.00 62.25 100 LYS A O 1
ATOM 837 N N . CYS A 1 101 ? -5.934 9.769 18.129 1.00 60.12 101 CYS A N 1
ATOM 838 C CA . CYS A 1 101 ? -7.034 10.670 17.823 1.00 60.12 101 CYS A CA 1
ATOM 839 C C . CYS A 1 101 ? -7.215 11.612 19.017 1.00 60.12 101 CYS A C 1
ATOM 841 O O . CYS A 1 101 ? -7.447 11.167 20.143 1.00 60.12 101 CYS A O 1
ATOM 843 N N . TYR A 1 102 ? -7.046 12.915 18.797 1.00 54.41 102 TYR A N 1
ATOM 844 C CA . TYR A 1 102 ? -7.214 13.911 19.853 1.00 54.41 102 TYR A CA 1
ATOM 845 C C . TYR A 1 102 ? -8.696 14.322 19.961 1.00 54.41 102 TYR A C 1
ATOM 847 O O . TYR A 1 102 ? -9.273 14.763 18.970 1.00 54.41 102 TYR A O 1
ATOM 855 N N . ASN A 1 103 ? -9.239 14.212 21.187 1.00 54.91 103 ASN A N 1
ATOM 856 C CA . ASN A 1 103 ? -10.590 14.570 21.695 1.00 54.91 103 ASN A CA 1
ATOM 857 C C . ASN A 1 103 ? -11.663 13.509 21.418 1.00 54.91 103 ASN A C 1
ATOM 859 O O . ASN A 1 103 ? -11.687 12.969 20.324 1.00 54.91 103 ASN A O 1
ATOM 863 N N . SER A 1 104 ? -12.414 12.960 22.385 1.00 56.12 104 SER A N 1
ATOM 864 C CA . SER A 1 104 ? -13.282 13.463 23.480 1.00 56.12 104 SER A CA 1
ATOM 865 C C . SER A 1 104 ? -14.649 13.922 22.971 1.00 56.12 104 SER A C 1
ATOM 867 O O . SER A 1 104 ? -14.758 14.961 22.336 1.00 56.12 104 SER A O 1
ATOM 869 N N . GLU A 1 105 ? -15.656 13.118 23.306 1.00 56.06 105 GLU A N 1
ATOM 870 C CA . GLU A 1 105 ? -17.091 13.293 23.064 1.00 56.06 105 GLU A CA 1
ATOM 871 C C . GLU A 1 105 ? -17.625 12.733 21.735 1.00 56.06 105 GLU A C 1
ATOM 873 O O . GLU A 1 105 ? -17.357 13.203 20.633 1.00 56.06 105 GLU A O 1
ATOM 878 N N . HIS A 1 106 ? -18.299 11.600 21.937 1.00 56.06 106 HIS A N 1
ATOM 879 C CA . HIS A 1 106 ? -19.354 10.932 21.188 1.00 56.06 106 HIS A CA 1
ATOM 880 C C . HIS A 1 106 ? -19.571 11.316 19.716 1.00 56.06 106 HIS A C 1
ATOM 882 O O . HIS A 1 106 ? -19.909 12.442 19.369 1.00 56.06 106 HIS A O 1
ATOM 888 N N . SER A 1 107 ? -19.496 10.272 18.883 1.00 54.03 107 SER A N 1
ATOM 889 C CA . SER A 1 107 ? -19.814 10.243 17.449 1.00 54.03 107 SER A CA 1
ATOM 890 C C . SER A 1 107 ? -18.731 10.848 16.564 1.00 54.03 107 SER A C 1
ATOM 892 O O . SER A 1 107 ? -18.840 11.969 16.076 1.00 54.03 107 SER A O 1
ATOM 894 N N . GLN A 1 108 ? -17.681 10.058 16.330 1.00 66.06 108 GLN A N 1
ATOM 895 C CA . GLN A 1 108 ? -16.621 10.412 15.394 1.00 66.06 108 GLN A CA 1
ATOM 896 C C . GLN A 1 108 ? -16.623 9.458 14.213 1.00 66.06 108 GLN A C 1
ATOM 898 O O . GLN A 1 108 ? -16.479 8.253 14.396 1.00 66.06 108 GLN A O 1
ATOM 903 N N . PHE A 1 109 ? -16.782 9.994 13.007 1.00 65.44 109 PHE A N 1
ATOM 904 C CA . PHE A 1 109 ? -16.508 9.249 11.787 1.00 65.44 109 PHE A CA 1
ATOM 905 C C . PHE A 1 109 ? -15.066 9.507 11.356 1.00 65.44 109 PHE A C 1
ATOM 907 O O . PHE A 1 109 ? -14.553 10.629 11.445 1.00 65.44 109 PHE A O 1
ATOM 914 N N . ILE A 1 110 ? -14.421 8.444 10.887 1.00 71.75 110 ILE A N 1
ATOM 915 C CA . ILE A 1 110 ? -13.071 8.479 10.338 1.00 71.75 110 ILE A CA 1
ATOM 916 C C . ILE A 1 110 ? -13.191 8.233 8.844 1.00 71.75 110 ILE A C 1
ATOM 918 O O . ILE A 1 110 ? -13.690 7.191 8.425 1.00 71.75 110 ILE A O 1
ATOM 922 N N . ILE A 1 111 ? -12.729 9.187 8.043 1.00 73.69 111 ILE A N 1
ATOM 923 C CA . ILE A 1 111 ? -12.630 9.019 6.591 1.00 73.69 111 ILE A CA 1
ATOM 924 C C . ILE A 1 111 ? -11.157 8.836 6.258 1.00 73.69 111 ILE A C 1
ATOM 926 O O . ILE A 1 111 ? -10.327 9.643 6.677 1.00 73.69 111 ILE A O 1
ATOM 930 N N . ILE A 1 112 ? -10.858 7.773 5.513 1.00 74.56 112 ILE A N 1
ATOM 931 C CA . ILE A 1 112 ? -9.545 7.474 4.932 1.00 74.56 112 ILE A CA 1
ATOM 932 C C . ILE A 1 112 ? -9.711 7.390 3.412 1.00 74.56 112 ILE A C 1
ATOM 934 O O . ILE A 1 112 ? -10.792 7.056 2.933 1.00 74.56 112 ILE A O 1
ATOM 938 N N . ASN A 1 113 ? -8.647 7.684 2.659 1.00 74.75 113 ASN A N 1
ATOM 939 C CA . ASN A 1 113 ? -8.644 7.674 1.192 1.00 74.75 113 ASN A CA 1
ATOM 940 C C . ASN A 1 113 ? -9.685 8.647 0.597 1.00 74.75 113 ASN A C 1
ATOM 942 O O . ASN A 1 113 ? -10.558 8.263 -0.186 1.00 74.75 113 ASN A O 1
ATOM 946 N N . ARG A 1 114 ? -9.657 9.915 1.030 1.00 71.75 114 ARG A N 1
ATOM 947 C CA . ARG A 1 114 ? -10.586 10.949 0.550 1.00 71.75 114 ARG A CA 1
ATOM 948 C C . ARG A 1 114 ? -10.507 11.036 -0.980 1.00 71.75 114 ARG A C 1
ATOM 950 O O . ARG A 1 114 ? -9.417 11.087 -1.532 1.00 71.75 114 ARG A O 1
ATOM 957 N N . GLN A 1 115 ? -11.669 11.094 -1.636 1.00 75.62 115 GLN A N 1
ATOM 958 C CA . GLN A 1 115 ? -11.820 11.069 -3.104 1.00 75.62 115 GLN A CA 1
ATOM 959 C C . GLN A 1 115 ? -11.384 9.758 -3.780 1.00 75.62 115 GLN A C 1
ATOM 961 O O . GLN A 1 115 ? -11.364 9.698 -5.005 1.00 75.62 115 GLN A O 1
ATOM 966 N N . GLN A 1 116 ? -11.088 8.702 -3.010 1.00 74.69 116 GLN A N 1
ATOM 967 C CA . GLN A 1 116 ? -10.696 7.393 -3.534 1.00 74.69 116 GLN A CA 1
ATOM 968 C C . GLN A 1 116 ? -9.526 7.492 -4.529 1.00 74.69 116 GLN A C 1
ATOM 970 O O . GLN A 1 116 ? -9.537 6.870 -5.591 1.00 74.69 116 GLN A O 1
ATOM 975 N N . THR A 1 117 ? -8.531 8.318 -4.196 1.00 76.81 117 THR A N 1
ATOM 976 C CA . THR A 1 117 ? -7.355 8.551 -5.047 1.00 76.81 117 THR A CA 1
ATOM 977 C C . THR A 1 117 ? -6.380 7.378 -5.029 1.00 76.81 117 THR A C 1
ATOM 979 O O . THR A 1 117 ? -5.651 7.192 -5.993 1.00 76.81 117 THR A O 1
ATOM 982 N N . GLY A 1 118 ? -6.359 6.587 -3.951 1.00 66.81 118 GLY A N 1
ATOM 983 C CA . GLY A 1 118 ? -5.679 5.294 -3.937 1.00 66.81 118 GLY A CA 1
ATOM 984 C C . GLY A 1 118 ? -6.549 4.247 -4.626 1.00 66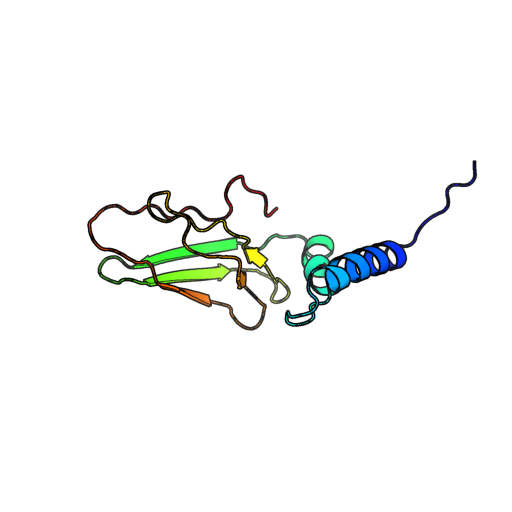.81 118 GLY A C 1
ATOM 985 O O . GLY A 1 118 ? -7.585 3.871 -4.065 1.00 66.81 118 GLY A O 1
ATOM 986 N N . LYS A 1 119 ? -6.144 3.820 -5.823 1.00 55.06 119 LYS A N 1
ATOM 987 C CA . LYS A 1 119 ? -6.708 2.715 -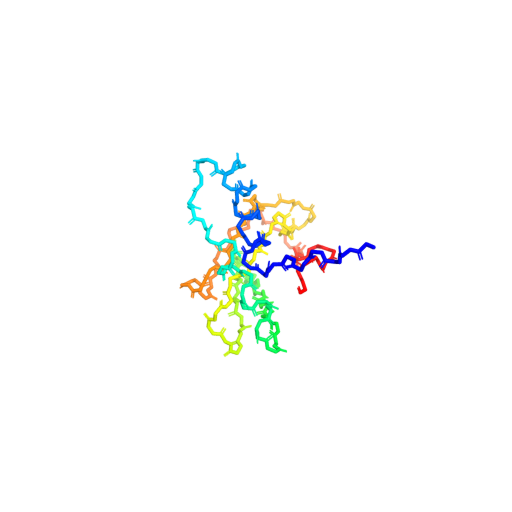6.605 1.00 55.06 119 LYS A CA 1
ATOM 988 C C . LYS A 1 119 ? -5.575 1.891 -7.188 1.00 55.06 119 LYS A C 1
ATOM 990 O O . LYS A 1 119 ? -4.562 2.517 -7.567 1.00 55.06 119 LYS A O 1
#

Sequence (119 aa):
MKKETESLDDFWTIMQSIYDSQTMDLEKISVKDLMNPWIQEKQYPILNVTQTYGTKWTKIVLKTASKNWTVPLPNQVYINLKRILHKFCLARAQKQFLAKCYNSEHSQFIIINRQQTGK

Secondary structure (DSSP, 8-state):
-------HHHHHHHHHHHHHHH-TTS----HHHHHHHHHH-SS--EEEEEE-TTSSEEEEEEE-SSTT--EEE-S--EETTEE--S-EEE-TT-SEEEEEPP--SS---EE-SGGG---

pLDDT: mean 71.86, std 12.01, range [41.84, 93.19]

Radius of gyration: 17.66 Å; chains: 1; bounding box: 36×29×62 Å

Organism: NCBI:txid144034

Foldseek 3Di:
DDPPDDDPVNVQVVVLVVVCVVCVPDDRDRPCLQCVCVPPPPDDKDWDWDDDPPDQKIKIFIHDPDLSHKAWFAQWWAKVNDGDDHTDICHSVRRMDIDGHDDDDDDIDITTCVVVPPD